Protein AF-A0A382RBC9-F1 (afdb_monomer_lite)

Secondary structure (DSSP, 8-state):
------------------------------------------GGGG----S-GGGGSGGGTT--HHHHH-HHHHHHT---SHHHHHHHHGGGS-HHHHHHHHHHHHT-TT--

pLDDT: mean 72.06, std 23.51, range [28.88, 94.75]

Structure (mmCIF, N/CA/C/O backbone):
data_AF-A0A382RBC9-F1
#
_entry.id   AF-A0A382RBC9-F1
#
loop_
_atom_site.group_PDB
_atom_site.id
_atom_site.type_symbol
_atom_site.label_atom_id
_atom_site.label_alt_id
_atom_site.label_comp_id
_atom_site.label_asym_id
_atom_site.label_entity_id
_atom_site.label_seq_id
_atom_site.pdbx_PDB_ins_code
_atom_site.Cartn_x
_atom_site.Cartn_y
_atom_site.Cartn_z
_atom_site.occupancy
_atom_site.B_iso_or_equiv
_atom_site.auth_seq_id
_atom_site.auth_comp_id
_atom_site.auth_asym_id
_atom_site.auth_atom_id
_atom_site.pdbx_PDB_model_num
ATOM 1 N N . MET A 1 1 ? 5.109 38.313 -28.015 1.00 35.28 1 MET A N 1
ATOM 2 C CA . MET A 1 1 ? 5.944 37.501 -27.105 1.00 35.28 1 MET A CA 1
ATOM 3 C C . MET A 1 1 ? 5.099 36.292 -26.733 1.00 35.28 1 MET A C 1
ATOM 5 O O . MET A 1 1 ? 4.238 36.438 -25.887 1.00 35.28 1 MET A O 1
ATOM 9 N N . ALA A 1 2 ? 5.071 35.175 -27.465 1.00 44.47 2 ALA A N 1
ATOM 10 C CA . ALA A 1 2 ? 6.136 34.434 -28.150 1.00 44.47 2 ALA A CA 1
ATOM 11 C C . ALA A 1 2 ? 7.276 34.066 -27.197 1.00 44.47 2 ALA A C 1
ATOM 13 O O . ALA A 1 2 ? 8.082 34.943 -26.907 1.00 44.47 2 ALA A O 1
ATOM 14 N N . ILE A 1 3 ? 7.263 32.812 -26.732 1.00 36.03 3 ILE A N 1
ATOM 15 C CA . ILE A 1 3 ? 8.397 31.9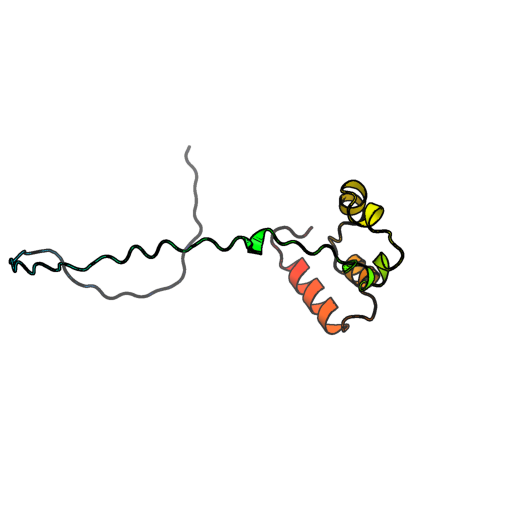32 -26.394 1.00 36.03 3 ILE A CA 1
ATOM 16 C C . ILE A 1 3 ? 7.819 30.497 -26.338 1.00 36.03 3 ILE A C 1
ATOM 18 O O . ILE A 1 3 ? 6.774 30.297 -25.726 1.00 36.03 3 ILE A O 1
ATOM 22 N N . ASP A 1 4 ? 8.221 29.590 -27.234 1.00 29.48 4 ASP A N 1
ATOM 23 C CA . ASP A 1 4 ? 9.374 28.668 -27.105 1.00 29.48 4 ASP A CA 1
ATOM 24 C C . ASP A 1 4 ? 9.170 27.660 -25.960 1.00 29.48 4 ASP A C 1
ATOM 26 O O . ASP A 1 4 ? 8.822 28.048 -24.855 1.00 29.48 4 ASP A O 1
ATOM 30 N N . GLY A 1 5 ? 9.347 26.350 -26.095 1.00 32.59 5 GLY A N 1
ATOM 31 C CA . GLY A 1 5 ? 9.932 25.509 -27.132 1.00 32.59 5 GLY A CA 1
ATOM 32 C C . GLY A 1 5 ? 9.603 24.047 -26.770 1.00 32.59 5 GLY A C 1
ATOM 33 O O . GLY A 1 5 ? 9.136 23.749 -25.675 1.00 32.59 5 GLY A O 1
ATOM 34 N N . SER A 1 6 ? 9.659 23.131 -27.731 1.00 40.97 6 SER A N 1
ATOM 35 C CA . SER A 1 6 ? 10.827 22.260 -27.916 1.00 40.97 6 SER A CA 1
ATOM 36 C C . SER A 1 6 ? 10.950 21.164 -26.855 1.00 40.97 6 SER A C 1
ATOM 38 O O . SER A 1 6 ? 11.314 21.438 -25.721 1.00 40.97 6 SER A O 1
ATOM 40 N N . THR A 1 7 ? 10.707 19.911 -27.251 1.00 40.50 7 THR A N 1
ATOM 41 C CA . THR A 1 7 ? 11.587 18.754 -26.969 1.00 40.50 7 THR A CA 1
ATOM 42 C C . THR A 1 7 ? 11.159 17.637 -27.935 1.00 40.50 7 THR A C 1
ATOM 44 O O . THR A 1 7 ? 10.087 17.064 -27.804 1.00 40.50 7 THR A O 1
ATOM 47 N N . SER A 1 8 ? 11.760 17.566 -29.119 1.00 38.38 8 SER A N 1
ATOM 48 C CA . SER A 1 8 ? 12.977 16.812 -29.458 1.00 38.38 8 SER A CA 1
ATOM 49 C C . SER A 1 8 ? 12.743 15.302 -29.622 1.00 38.38 8 SER A C 1
ATOM 51 O O . SER A 1 8 ? 12.553 14.558 -28.664 1.00 38.38 8 SER A O 1
ATOM 53 N N . ARG A 1 9 ? 12.765 14.898 -30.899 1.00 38.34 9 ARG A N 1
ATOM 54 C CA . ARG A 1 9 ? 12.869 13.537 -31.445 1.00 38.34 9 ARG A CA 1
ATOM 55 C C . ARG A 1 9 ? 14.282 12.978 -31.251 1.00 38.34 9 ARG A C 1
ATOM 57 O O . ARG A 1 9 ? 15.231 13.724 -31.443 1.00 38.34 9 ARG A O 1
ATOM 64 N N . CYS A 1 10 ? 14.380 11.655 -31.124 1.00 30.33 10 CYS A N 1
ATOM 65 C CA . CYS A 1 10 ? 15.422 10.780 -31.695 1.00 30.33 10 CYS A CA 1
ATOM 66 C C . CYS A 1 10 ? 14.714 9.429 -31.985 1.00 30.33 10 CYS A C 1
ATOM 68 O O . CYS A 1 10 ? 13.923 9.007 -31.153 1.00 30.33 10 CYS A O 1
ATOM 70 N N . ALA A 1 11 ? 14.851 8.708 -33.102 1.00 34.84 11 ALA A N 1
ATOM 71 C CA . ALA A 1 11 ? 15.955 8.605 -34.044 1.00 34.84 11 ALA A CA 1
ATOM 72 C C . ALA A 1 11 ? 15.506 8.178 -35.467 1.00 34.84 11 ALA A C 1
ATOM 74 O O . ALA A 1 11 ? 14.516 7.475 -35.643 1.00 34.84 11 ALA A O 1
ATOM 75 N N . ALA A 1 12 ? 16.297 8.661 -36.431 1.00 32.78 12 ALA A N 1
ATOM 76 C CA . ALA A 1 12 ? 16.680 8.165 -37.759 1.00 32.78 12 ALA A CA 1
ATOM 77 C C . ALA A 1 12 ? 15.897 7.034 -38.462 1.00 32.78 12 ALA A C 1
ATOM 79 O O . ALA A 1 12 ? 15.871 5.901 -37.993 1.00 32.78 12 ALA A O 1
ATOM 80 N N . ALA A 1 13 ? 15.488 7.310 -39.706 1.00 36.00 13 ALA A N 1
ATOM 81 C CA . ALA A 1 13 ? 15.984 6.597 -40.892 1.00 36.00 13 ALA A CA 1
ATOM 82 C C . ALA A 1 13 ? 15.612 7.382 -42.162 1.00 36.00 13 ALA A C 1
ATOM 84 O O . ALA A 1 13 ? 14.458 7.755 -42.364 1.00 36.00 13 ALA A O 1
ATOM 85 N N . GLU A 1 14 ? 16.608 7.647 -43.001 1.00 36.00 14 GLU A N 1
ATOM 86 C CA . GLU A 1 14 ? 16.483 8.341 -44.281 1.00 36.00 14 GLU A CA 1
ATOM 87 C C . GLU A 1 14 ? 16.497 7.307 -45.408 1.00 36.00 14 GLU A C 1
ATOM 89 O O . GLU A 1 14 ? 17.322 6.399 -45.376 1.00 36.00 14 GLU A O 1
ATOM 94 N N . ALA A 1 15 ? 15.626 7.457 -46.403 1.00 33.44 15 ALA A N 1
ATOM 95 C CA . ALA A 1 15 ? 15.916 7.200 -47.817 1.00 33.44 15 ALA A CA 1
ATOM 96 C C . ALA A 1 15 ? 14.663 7.536 -48.630 1.00 33.44 15 ALA A C 1
ATOM 98 O O . ALA A 1 15 ? 13.560 7.094 -48.317 1.00 33.44 15 ALA A O 1
ATOM 99 N N . GLY A 1 16 ? 14.838 8.389 -49.636 1.00 39.47 16 GLY A N 1
ATOM 100 C CA . GLY A 1 16 ? 13.750 8.997 -50.384 1.00 39.47 16 GLY A CA 1
ATOM 101 C C . GLY A 1 16 ? 13.072 8.073 -51.388 1.00 39.47 16 GLY A C 1
ATOM 102 O O . GLY A 1 16 ? 13.643 7.094 -51.858 1.00 39.47 16 GLY A O 1
ATOM 103 N N . ALA A 1 17 ? 11.865 8.472 -51.777 1.00 35.44 17 ALA A N 1
ATOM 104 C CA . ALA A 1 17 ? 11.246 8.048 -53.020 1.00 35.44 17 ALA A CA 1
ATOM 105 C C . ALA A 1 17 ? 10.254 9.121 -53.499 1.00 35.44 17 ALA A C 1
ATOM 107 O O . ALA A 1 17 ? 9.246 9.409 -52.862 1.00 35.44 17 ALA A O 1
ATOM 108 N N . SER A 1 18 ? 10.655 9.749 -54.602 1.00 34.50 18 SER A N 1
ATOM 109 C CA . SER A 1 18 ? 9.885 10.368 -55.684 1.00 34.50 18 SER A CA 1
ATOM 110 C C . SER A 1 18 ? 8.348 10.394 -55.593 1.00 34.50 18 SER A C 1
ATOM 112 O O . SER A 1 18 ? 7.682 9.369 -55.667 1.00 34.50 18 SER A O 1
ATOM 114 N N . MET A 1 19 ? 7.820 11.619 -55.542 1.00 32.88 19 MET A N 1
ATOM 115 C CA . MET A 1 19 ? 6.957 12.255 -56.554 1.00 32.88 19 MET A CA 1
ATOM 116 C C . MET A 1 19 ? 5.925 11.409 -57.336 1.00 32.88 19 MET A C 1
ATOM 118 O O . MET A 1 19 ? 6.287 10.575 -58.157 1.00 32.88 19 MET A O 1
ATOM 122 N N . GLN A 1 20 ? 4.662 11.813 -57.132 1.00 36.75 20 GLN A N 1
ATOM 123 C CA . GLN A 1 20 ? 3.517 11.904 -58.054 1.00 36.75 20 GLN A CA 1
ATOM 124 C C . GLN A 1 20 ? 3.104 10.691 -58.917 1.00 36.75 20 GLN A C 1
ATOM 126 O O . GLN A 1 20 ? 3.750 10.338 -59.894 1.00 36.75 20 GLN A O 1
ATOM 131 N N . ASN A 1 21 ? 1.908 10.193 -58.580 1.00 41.78 21 ASN A N 1
ATOM 132 C CA . ASN A 1 21 ? 0.695 10.117 -59.409 1.00 41.78 21 ASN A CA 1
ATOM 133 C C . ASN A 1 21 ? 0.873 9.884 -60.918 1.00 41.78 21 ASN A C 1
ATOM 135 O O . ASN A 1 21 ? 1.320 10.789 -61.613 1.00 41.78 21 ASN A O 1
ATOM 139 N N . ASP A 1 22 ? 0.301 8.796 -61.435 1.00 34.19 22 ASP A N 1
ATOM 140 C CA . ASP A 1 22 ? -0.639 8.914 -62.553 1.00 34.19 22 ASP A CA 1
ATOM 141 C C . ASP A 1 22 ? -1.562 7.692 -62.610 1.00 34.19 22 ASP A C 1
ATOM 143 O O . ASP A 1 22 ? -1.166 6.563 -62.318 1.00 34.19 22 ASP A O 1
ATOM 147 N N . ALA A 1 23 ? -2.827 7.963 -62.903 1.00 41.84 23 ALA A N 1
ATOM 148 C CA . ALA A 1 23 ? -3.907 7.000 -62.969 1.00 41.84 23 ALA A CA 1
ATOM 149 C C . ALA A 1 23 ? -3.775 6.104 -64.204 1.00 41.84 23 ALA A C 1
ATOM 151 O O . ALA A 1 23 ? -3.453 6.598 -65.275 1.00 41.84 23 ALA A O 1
ATOM 152 N N . CYS A 1 24 ? -4.154 4.831 -64.087 1.00 28.88 24 CYS A N 1
ATOM 153 C CA . CYS A 1 24 ? -4.745 4.075 -65.190 1.00 28.88 24 CYS A CA 1
ATOM 154 C C . CYS A 1 24 ? -5.656 2.981 -64.620 1.00 28.88 24 CYS A C 1
ATOM 156 O O . CYS A 1 24 ? -5.215 2.035 -63.978 1.00 28.88 24 CYS A O 1
ATOM 158 N N . THR A 1 25 ? -6.943 3.226 -64.834 1.00 41.66 25 THR A N 1
ATOM 159 C CA . THR A 1 25 ? -8.134 2.378 -64.792 1.00 41.66 25 THR A CA 1
ATOM 160 C C . THR A 1 25 ? -7.900 0.875 -64.883 1.00 41.66 25 THR A C 1
ATOM 162 O O . THR A 1 25 ? -7.434 0.433 -65.923 1.00 41.66 25 THR A O 1
ATOM 165 N N . GLU A 1 26 ? -8.404 0.115 -63.904 1.00 42.66 26 GLU A N 1
ATOM 166 C CA . GLU A 1 26 ? -9.052 -1.184 -64.138 1.00 42.66 26 GLU A CA 1
ATOM 167 C C . GLU A 1 26 ? -10.200 -1.351 -63.129 1.00 42.66 26 GLU A C 1
ATOM 169 O O . GLU A 1 26 ? -10.005 -1.383 -61.914 1.00 42.66 26 GLU A O 1
ATOM 174 N N . GLU A 1 27 ? -11.418 -1.391 -63.666 1.00 50.97 27 GLU A N 1
ATOM 175 C CA . GLU A 1 27 ? -12.659 -1.726 -62.975 1.00 50.97 27 GLU A CA 1
ATOM 176 C C . GLU A 1 27 ? -12.564 -3.180 -62.490 1.00 50.97 27 GLU A C 1
ATOM 178 O O . GLU A 1 27 ? -12.877 -4.122 -63.218 1.00 50.97 27 GLU A O 1
ATOM 183 N N . ALA A 1 28 ? -12.100 -3.376 -61.260 1.00 43.47 28 ALA A N 1
ATOM 184 C CA . ALA A 1 28 ? -12.341 -4.605 -60.528 1.00 43.47 28 ALA A CA 1
ATOM 185 C C . ALA A 1 28 ? -13.513 -4.339 -59.591 1.00 43.47 28 ALA A C 1
ATOM 187 O O . ALA A 1 28 ? -13.377 -3.704 -58.544 1.00 43.47 28 ALA A O 1
ATOM 188 N N . GLU A 1 29 ? -14.678 -4.820 -60.008 1.00 48.94 29 GLU A N 1
ATOM 189 C CA . GLU A 1 29 ? -15.844 -5.010 -59.164 1.00 48.94 29 GLU A CA 1
ATOM 190 C C . GLU A 1 29 ? -15.464 -5.968 -58.025 1.00 48.94 29 GLU A C 1
ATOM 192 O O . GLU A 1 29 ? -15.681 -7.176 -58.071 1.00 48.94 29 GLU A O 1
ATOM 197 N N . CYS A 1 30 ? -14.833 -5.429 -56.988 1.00 31.80 30 CYS A N 1
ATOM 198 C CA . CYS A 1 30 ? -14.645 -6.118 -55.732 1.00 31.80 30 CYS A CA 1
ATOM 199 C C . CYS A 1 30 ? -15.952 -5.960 -54.962 1.00 31.80 30 CYS A C 1
ATOM 201 O O . CYS A 1 30 ? -16.081 -5.096 -54.095 1.00 31.80 30 CYS A O 1
ATOM 203 N N . THR A 1 31 ? -16.924 -6.826 -55.254 1.00 48.69 31 THR A N 1
ATOM 204 C CA . THR A 1 31 ? -17.971 -7.202 -54.295 1.00 48.69 31 THR A CA 1
ATOM 205 C C . THR A 1 31 ? -17.319 -7.965 -53.139 1.00 48.69 31 THR A C 1
ATOM 207 O O . THR A 1 31 ? -17.568 -9.138 -52.880 1.00 48.69 31 THR A O 1
ATOM 210 N N . GLY A 1 32 ? -16.423 -7.278 -52.432 1.00 51.84 32 GLY A N 1
ATOM 211 C CA . GLY A 1 32 ? -16.005 -7.666 -51.108 1.00 51.84 32 GLY A CA 1
ATOM 212 C C . GLY A 1 32 ? -17.204 -7.415 -50.222 1.00 51.84 32 GLY A C 1
ATOM 213 O O . GLY A 1 32 ? -17.528 -6.266 -49.923 1.00 51.84 32 GLY A O 1
ATOM 214 N N . VAL A 1 33 ? -17.884 -8.489 -49.835 1.00 51.34 33 VAL A N 1
ATOM 215 C CA . VAL A 1 33 ? -18.693 -8.477 -48.624 1.00 51.34 33 VAL A CA 1
ATOM 216 C C . VAL A 1 33 ? -17.743 -7.999 -47.531 1.00 51.34 33 VAL A C 1
ATOM 218 O O . VAL A 1 33 ? -16.888 -8.748 -47.066 1.00 51.34 33 VAL A O 1
ATOM 221 N N . VAL A 1 34 ? -17.814 -6.711 -47.198 1.00 54.31 34 VAL A N 1
ATOM 222 C CA . VAL A 1 34 ? -17.253 -6.196 -45.960 1.00 54.31 34 VAL A CA 1
ATOM 223 C C . VAL A 1 34 ? -18.088 -6.860 -44.881 1.00 54.31 34 VAL A C 1
ATOM 225 O O . VAL A 1 34 ? -19.181 -6.401 -44.558 1.00 54.31 34 VAL A O 1
ATOM 228 N N . GLU A 1 35 ? -17.628 -8.022 -44.411 1.00 58.81 35 GLU A N 1
ATOM 229 C CA . GLU A 1 35 ? -18.089 -8.553 -43.140 1.00 58.81 35 GLU A CA 1
ATOM 230 C C . GLU A 1 35 ? -17.798 -7.459 -42.126 1.00 58.81 35 GLU A C 1
ATOM 232 O O . GLU A 1 35 ? -16.651 -7.192 -41.762 1.00 58.81 35 GLU A O 1
ATOM 237 N N . GLU A 1 36 ? -18.861 -6.760 -41.744 1.00 55.50 36 GLU A N 1
ATOM 238 C CA . GLU A 1 36 ? -18.858 -5.843 -40.631 1.00 55.50 36 GLU A CA 1
ATOM 239 C C . GLU A 1 36 ? -18.529 -6.676 -39.396 1.00 55.50 36 GLU A C 1
ATOM 241 O O . GLU A 1 36 ? -19.404 -7.235 -38.736 1.00 55.50 36 GLU A O 1
ATOM 246 N N . GLN A 1 37 ? -17.234 -6.791 -39.100 1.00 58.09 37 GLN A N 1
ATOM 247 C CA . GLN A 1 37 ? -16.748 -7.261 -37.817 1.00 58.09 37 GLN A CA 1
ATOM 248 C C . GLN A 1 37 ? -17.104 -6.192 -36.786 1.00 58.09 37 GLN A C 1
ATOM 250 O O . GLN A 1 37 ? -16.264 -5.439 -36.296 1.00 58.09 37 GLN A O 1
ATOM 255 N N . ARG A 1 38 ? -18.393 -6.118 -36.454 1.00 61.56 38 ARG A N 1
ATOM 256 C CA . ARG A 1 38 ? -18.865 -5.497 -35.233 1.00 61.56 38 ARG A CA 1
ATOM 257 C C . ARG A 1 38 ? -18.309 -6.359 -34.118 1.00 61.56 38 ARG A C 1
ATOM 259 O O . ARG A 1 38 ? -18.840 -7.429 -33.830 1.00 61.56 38 ARG A O 1
ATOM 266 N N . THR A 1 39 ? -17.203 -5.920 -33.532 1.00 65.00 39 THR A N 1
ATOM 267 C CA . THR A 1 39 ? -16.714 -6.503 -32.292 1.00 65.00 39 THR A CA 1
ATOM 268 C C . THR A 1 39 ? -17.866 -6.414 -31.300 1.00 65.00 39 THR A C 1
ATOM 270 O O . THR A 1 39 ? -18.311 -5.332 -30.913 1.00 65.00 39 THR A O 1
ATOM 273 N N . VAL A 1 40 ? -18.451 -7.566 -30.976 1.00 69.88 40 VAL A N 1
ATOM 274 C CA . VAL A 1 40 ? -19.397 -7.662 -29.873 1.00 69.88 40 VAL A CA 1
ATOM 275 C C . VAL A 1 40 ? -18.569 -7.293 -28.652 1.00 69.88 40 VAL A C 1
ATOM 277 O O . VAL A 1 40 ? -17.659 -8.030 -28.282 1.00 69.88 40 VAL A O 1
ATOM 280 N N . LEU A 1 41 ? -18.780 -6.085 -28.129 1.00 73.81 41 LEU A N 1
ATOM 281 C CA . LEU A 1 41 ? -18.088 -5.629 -26.934 1.00 73.81 41 LEU A CA 1
ATOM 282 C C . LEU A 1 41 ? -18.518 -6.559 -25.805 1.00 73.81 41 LEU A C 1
ATOM 284 O O . LEU A 1 41 ? -19.686 -6.583 -25.424 1.00 73.81 41 LEU A O 1
ATOM 288 N N . ASP A 1 42 ? -17.572 -7.368 -25.353 1.00 80.50 42 ASP A N 1
ATOM 289 C CA . ASP A 1 42 ? -17.763 -8.305 -24.266 1.00 80.50 42 ASP A CA 1
ATOM 290 C C . ASP A 1 42 ? -17.977 -7.528 -22.957 1.00 80.50 42 ASP A C 1
ATOM 292 O O . ASP A 1 42 ? -17.197 -6.642 -22.584 1.00 80.50 42 ASP A O 1
ATOM 296 N N . ASP A 1 43 ? -19.089 -7.813 -22.281 1.00 85.06 43 ASP A N 1
ATOM 297 C CA . ASP A 1 43 ? -19.515 -7.084 -21.081 1.00 85.06 43 ASP A CA 1
ATOM 298 C C . ASP A 1 43 ? -18.740 -7.536 -19.828 1.00 85.06 43 ASP A C 1
ATOM 300 O O . ASP A 1 43 ? -18.888 -6.942 -18.762 1.00 85.06 43 ASP A O 1
ATOM 304 N N . SER A 1 44 ? -17.843 -8.528 -19.945 1.00 85.31 44 SER A N 1
ATOM 305 C CA . SER A 1 44 ? -17.034 -9.038 -18.827 1.00 85.31 44 SER A CA 1
ATOM 306 C C . SER A 1 44 ? -16.137 -7.987 -18.174 1.00 85.31 44 SER A C 1
ATOM 308 O O . SER A 1 44 ? -15.730 -8.166 -17.034 1.00 85.31 44 SER A O 1
ATOM 310 N N . HIS A 1 45 ? -15.873 -6.849 -18.824 1.00 82.94 45 HIS A N 1
ATOM 311 C CA . HIS A 1 45 ? -15.190 -5.715 -18.188 1.00 82.94 45 HIS A CA 1
ATOM 312 C C . HIS A 1 45 ? -15.974 -5.101 -17.006 1.00 82.94 45 HIS A C 1
ATOM 314 O O . HIS A 1 45 ? -15.408 -4.316 -16.244 1.00 82.94 45 HIS A O 1
ATOM 320 N N . ARG A 1 46 ? -17.267 -5.425 -16.864 1.00 86.00 46 ARG A N 1
ATOM 321 C CA . ARG A 1 46 ? -18.143 -4.981 -15.766 1.00 86.00 46 ARG A CA 1
ATOM 322 C C . ARG A 1 46 ? -18.289 -6.016 -14.656 1.00 86.00 46 ARG A C 1
ATOM 324 O O . ARG A 1 46 ? -18.838 -5.678 -13.610 1.00 86.00 46 ARG A O 1
ATOM 331 N N . ASP A 1 47 ? -17.822 -7.241 -14.881 1.00 87.56 47 ASP A N 1
ATOM 332 C CA . ASP A 1 47 ? -17.821 -8.303 -13.880 1.00 87.56 47 ASP A CA 1
ATOM 333 C C . ASP A 1 47 ? -16.649 -8.074 -12.918 1.00 87.56 47 ASP A C 1
ATOM 335 O O . ASP A 1 47 ? -15.493 -8.409 -13.196 1.00 87.56 47 ASP A O 1
ATOM 339 N N . LEU A 1 48 ? -16.935 -7.373 -11.820 1.00 85.25 48 LEU A N 1
AT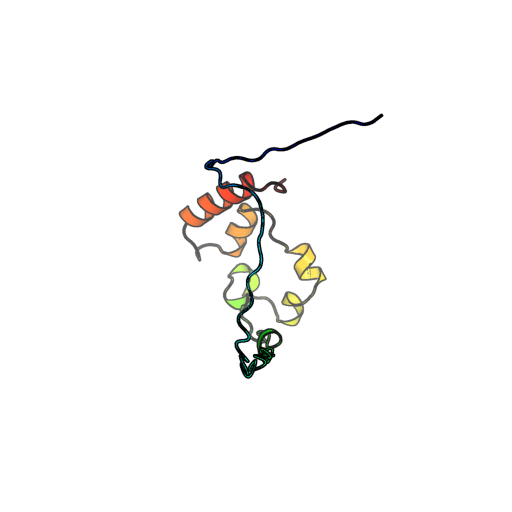OM 340 C CA . LEU A 1 48 ? -15.951 -7.044 -10.797 1.00 85.25 48 LEU A CA 1
ATOM 341 C C . LEU A 1 48 ? -15.911 -8.133 -9.728 1.00 85.25 48 LEU A C 1
ATOM 343 O O . LEU A 1 48 ? -16.888 -8.811 -9.433 1.00 85.25 48 LEU A O 1
ATOM 347 N N . ARG A 1 49 ? -14.741 -8.275 -9.114 1.00 85.75 49 ARG A N 1
ATOM 348 C CA . ARG A 1 49 ? -14.519 -9.221 -8.025 1.00 85.75 49 ARG A CA 1
ATOM 349 C C . ARG A 1 49 ? -15.271 -8.802 -6.760 1.00 85.75 49 ARG A C 1
ATOM 351 O O . ARG A 1 49 ? -14.938 -7.770 -6.181 1.00 85.75 49 ARG A O 1
ATOM 358 N N . ASP A 1 50 ? -16.182 -9.660 -6.304 1.00 84.00 50 ASP A N 1
ATOM 359 C CA . ASP A 1 50 ? -16.933 -9.514 -5.044 1.00 84.00 50 ASP A CA 1
ATOM 360 C C . ASP A 1 50 ? -16.340 -10.334 -3.876 1.00 84.00 50 ASP A C 1
ATOM 362 O O . ASP A 1 50 ? -16.941 -10.455 -2.807 1.00 84.00 50 ASP A O 1
ATOM 366 N N . ASP A 1 51 ? -15.167 -10.947 -4.062 1.00 90.38 51 ASP A N 1
ATOM 367 C CA . ASP A 1 51 ? -14.518 -11.761 -3.035 1.00 90.38 51 ASP A CA 1
ATOM 368 C C . ASP A 1 51 ? -13.695 -10.931 -2.034 1.00 90.38 51 ASP A C 1
ATOM 370 O O . ASP A 1 51 ? -13.217 -9.840 -2.338 1.00 90.38 51 ASP A O 1
ATOM 374 N N . GLU A 1 52 ? -13.446 -11.486 -0.839 1.00 92.44 52 GLU A N 1
ATOM 375 C CA . GLU A 1 52 ? -12.621 -10.859 0.210 1.00 92.44 52 GLU A CA 1
ATOM 376 C C . GLU A 1 52 ? -11.110 -10.932 -0.092 1.00 92.44 52 GLU A C 1
ATOM 378 O O . GLU A 1 52 ? -10.283 -11.317 0.743 1.00 92.44 52 GLU A O 1
ATOM 383 N N . PHE A 1 53 ? -10.712 -10.577 -1.312 1.00 91.56 53 PHE A N 1
ATOM 384 C CA . PHE A 1 53 ? -9.346 -10.740 -1.802 1.00 91.56 53 PHE A CA 1
ATOM 385 C C . PHE A 1 53 ? -8.315 -9.989 -0.957 1.00 91.56 53 PHE A C 1
ATOM 387 O O . PHE A 1 53 ? -7.185 -10.460 -0.804 1.00 91.56 53 PHE A O 1
ATOM 394 N N . TRP A 1 54 ? -8.699 -8.854 -0.367 1.00 91.06 54 TRP A N 1
ATOM 395 C CA . TRP A 1 54 ? -7.829 -8.033 0.474 1.00 91.06 54 TRP A CA 1
ATOM 396 C C . TRP A 1 54 ? -7.344 -8.774 1.717 1.00 91.06 54 TRP A C 1
ATOM 398 O O . TRP A 1 54 ? -6.274 -8.447 2.230 1.00 91.06 54 TRP A O 1
ATOM 408 N N . ARG A 1 55 ? -8.049 -9.822 2.168 1.00 92.25 55 ARG A N 1
ATOM 409 C CA . ARG A 1 55 ? -7.623 -10.616 3.328 1.00 92.25 55 ARG A CA 1
ATOM 410 C C . ARG A 1 55 ? -6.324 -11.377 3.115 1.00 92.25 55 ARG A C 1
ATOM 412 O O . ARG A 1 55 ? -5.655 -11.750 4.077 1.00 92.25 55 ARG A O 1
ATOM 419 N N . HIS A 1 56 ? -5.921 -11.560 1.862 1.00 91.19 56 HIS A N 1
ATOM 420 C CA . HIS A 1 56 ? -4.621 -12.129 1.542 1.00 91.19 56 HIS A CA 1
ATOM 421 C C . HIS A 1 56 ? -3.473 -11.175 1.880 1.00 91.19 56 HIS A C 1
ATOM 423 O O . HIS A 1 56 ? -2.343 -11.643 1.985 1.00 91.19 56 HIS A O 1
ATOM 429 N N . ILE A 1 57 ? -3.721 -9.877 2.058 1.00 91.75 57 ILE A N 1
ATOM 430 C CA . ILE A 1 57 ? -2.704 -8.887 2.412 1.00 91.75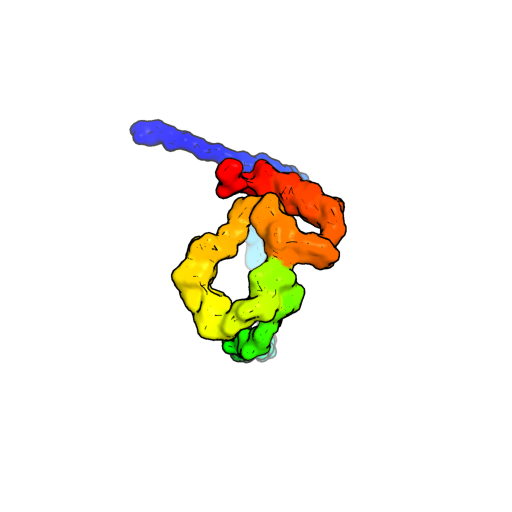 57 ILE A CA 1
ATOM 431 C C . ILE A 1 57 ? -2.598 -8.823 3.944 1.00 91.75 57 ILE A C 1
ATOM 433 O O . ILE A 1 57 ? -3.598 -8.517 4.595 1.00 91.75 57 ILE A O 1
ATOM 437 N N . PRO A 1 58 ? -1.415 -9.072 4.545 1.00 91.81 58 PRO A N 1
ATOM 438 C CA . PRO A 1 58 ? -1.267 -9.160 6.001 1.00 91.81 58 PRO A CA 1
ATOM 439 C C . PRO A 1 58 ? -1.841 -7.967 6.776 1.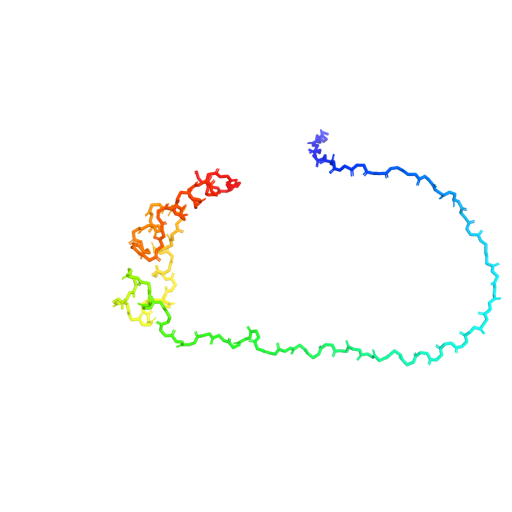00 91.81 58 PRO A C 1
ATOM 441 O O . PRO A 1 58 ? -2.531 -8.169 7.771 1.00 91.81 58 PRO A O 1
ATOM 444 N N . ALA A 1 59 ? -1.626 -6.736 6.303 1.00 91.31 59 ALA A N 1
ATOM 445 C CA . ALA A 1 59 ? -2.137 -5.544 6.982 1.00 91.31 59 ALA A CA 1
ATOM 446 C C . ALA A 1 59 ? -3.661 -5.346 6.887 1.00 91.31 59 ALA A C 1
ATOM 448 O O . ALA A 1 59 ? -4.224 -4.615 7.697 1.00 91.31 59 ALA A O 1
ATOM 449 N N . TYR A 1 60 ? -4.336 -5.991 5.931 1.00 92.50 60 TYR A N 1
ATOM 450 C CA . TYR A 1 60 ? -5.782 -5.853 5.709 1.00 92.50 60 TYR A CA 1
ATOM 451 C C . TYR A 1 60 ? -6.573 -7.114 6.078 1.00 92.50 60 TYR A C 1
ATOM 453 O O . TYR A 1 60 ? -7.798 -7.115 5.993 1.00 92.50 60 TYR A O 1
ATOM 461 N N . ALA A 1 61 ? -5.898 -8.171 6.540 1.00 91.75 61 ALA A N 1
ATOM 462 C CA . ALA A 1 61 ? -6.512 -9.448 6.905 1.00 91.75 61 ALA A CA 1
ATOM 463 C C . ALA A 1 61 ? -7.648 -9.318 7.936 1.00 91.75 61 ALA A C 1
ATOM 465 O O . ALA A 1 61 ? -8.632 -10.053 7.865 1.00 91.75 61 ALA A O 1
ATOM 466 N N . GLY A 1 62 ? -7.526 -8.370 8.871 1.00 91.69 62 GLY A N 1
ATOM 467 C CA . GLY A 1 62 ? -8.512 -8.133 9.928 1.00 91.69 62 GLY A CA 1
ATOM 468 C C . GLY A 1 62 ? -9.669 -7.203 9.556 1.00 91.69 62 GLY A C 1
ATOM 469 O O . GLY A 1 62 ? -10.566 -7.032 10.374 1.00 91.69 62 GLY A O 1
ATOM 470 N N . LEU A 1 63 ? -9.659 -6.596 8.367 1.00 93.00 63 LEU A N 1
ATOM 471 C CA . LEU A 1 63 ? -10.698 -5.649 7.966 1.00 93.00 63 LEU A CA 1
ATOM 472 C C . LEU A 1 63 ? -11.971 -6.368 7.523 1.00 93.00 63 LEU A C 1
ATOM 474 O O . LEU A 1 63 ? -11.935 -7.485 6.986 1.00 93.00 63 LEU A O 1
ATOM 478 N N . THR A 1 64 ? -13.100 -5.704 7.739 1.00 93.19 64 THR A N 1
ATOM 479 C CA . THR A 1 64 ? -14.386 -6.078 7.146 1.00 93.19 64 THR A CA 1
ATOM 480 C C . THR A 1 64 ? -14.502 -5.553 5.710 1.00 93.19 64 THR A C 1
ATOM 482 O O . THR A 1 64 ? -13.769 -4.646 5.309 1.00 93.19 64 THR A O 1
ATOM 485 N N . ALA A 1 65 ? -15.426 -6.118 4.926 1.00 91.06 65 ALA A N 1
ATOM 486 C CA . ALA A 1 65 ? -15.702 -5.648 3.566 1.00 91.06 65 ALA A CA 1
ATOM 487 C C . ALA A 1 65 ? -16.139 -4.176 3.549 1.00 91.06 65 ALA A C 1
ATOM 489 O O . ALA A 1 65 ? -15.594 -3.384 2.783 1.00 91.06 65 ALA A O 1
ATOM 490 N N . ASP A 1 66 ? -17.046 -3.794 4.451 1.00 92.88 66 ASP A N 1
ATOM 491 C CA . ASP A 1 66 ? -17.543 -2.419 4.552 1.00 92.88 66 ASP A CA 1
ATOM 492 C C . ASP A 1 66 ? -16.412 -1.421 4.839 1.00 92.88 66 ASP A C 1
ATOM 494 O O . ASP A 1 66 ? -16.358 -0.351 4.236 1.00 92.88 66 ASP A O 1
ATOM 498 N N . GLU A 1 67 ? -15.467 -1.778 5.715 1.00 93.31 67 GLU A N 1
ATOM 499 C CA . GLU A 1 67 ? -14.309 -0.930 6.017 1.00 93.31 67 GLU A CA 1
ATOM 500 C C . GLU A 1 67 ? -13.340 -0.818 4.838 1.00 93.31 67 GLU A C 1
ATOM 502 O O . GLU A 1 67 ? -12.832 0.269 4.563 1.00 93.31 67 GLU A O 1
ATOM 507 N N . PHE A 1 68 ? -13.066 -1.921 4.137 1.00 92.38 68 PHE A N 1
ATOM 508 C CA . PHE A 1 68 ? -12.126 -1.924 3.016 1.00 92.38 68 PHE A CA 1
ATOM 509 C C . PHE A 1 68 ? -12.679 -1.178 1.788 1.00 92.38 68 PHE A C 1
ATOM 511 O O . PHE A 1 68 ? -11.948 -0.454 1.102 1.00 92.38 68 PHE A O 1
ATOM 518 N N . HIS A 1 69 ? -13.981 -1.309 1.525 1.00 90.88 69 HIS A N 1
ATOM 519 C CA . HIS A 1 69 ? -14.660 -0.623 0.425 1.00 90.88 69 HIS A CA 1
ATOM 520 C C . HIS A 1 69 ? -15.008 0.844 0.734 1.00 90.88 69 HIS A C 1
ATOM 522 O O . HIS A 1 69 ? -15.408 1.580 -0.171 1.00 90.88 69 HIS A O 1
ATOM 528 N N . ASP A 1 70 ? -14.808 1.313 1.970 1.00 94.50 70 ASP A N 1
ATOM 529 C CA . ASP A 1 70 ? -15.037 2.709 2.335 1.00 94.50 70 ASP A CA 1
ATOM 530 C C . ASP A 1 70 ? -13.997 3.654 1.693 1.00 94.50 70 ASP A C 1
ATOM 532 O O . ASP A 1 70 ? -12.781 3.561 1.892 1.00 94.50 70 ASP A O 1
ATOM 536 N N . HIS A 1 71 ? -14.485 4.644 0.942 1.00 94.25 71 HIS A N 1
ATOM 537 C CA . HIS A 1 71 ? -13.649 5.627 0.244 1.00 94.25 71 HIS A CA 1
ATOM 538 C C . HIS A 1 71 ? -12.778 6.483 1.186 1.00 94.25 71 HIS A C 1
ATOM 540 O O . HIS A 1 71 ? -11.693 6.937 0.809 1.00 94.25 71 HIS A O 1
ATOM 546 N N . ARG A 1 72 ? -13.221 6.726 2.426 1.00 94.75 72 ARG A N 1
ATOM 547 C CA . ARG A 1 72 ? -12.474 7.497 3.432 1.00 94.75 72 ARG A CA 1
ATOM 548 C C . ARG A 1 72 ? -11.344 6.651 3.999 1.00 94.75 72 ARG A C 1
ATOM 550 O O . ARG A 1 72 ? -10.255 7.183 4.227 1.00 94.75 72 ARG A O 1
ATOM 557 N N . PHE A 1 73 ? -11.587 5.358 4.216 1.00 93.56 73 PHE A N 1
ATOM 558 C CA . PHE A 1 73 ? -10.545 4.404 4.582 1.00 93.56 73 PHE A CA 1
ATOM 559 C C . PHE A 1 73 ? -9.466 4.349 3.497 1.00 93.56 73 PHE A C 1
ATOM 561 O O . PHE A 1 73 ? -8.287 4.521 3.812 1.00 93.56 73 PHE A O 1
ATOM 568 N N . GLN A 1 74 ? -9.861 4.214 2.229 1.00 93.75 74 GLN A N 1
ATOM 569 C CA . GLN A 1 74 ? -8.939 4.166 1.088 1.00 93.75 74 GLN A CA 1
ATOM 570 C C . GLN A 1 74 ? -8.101 5.442 0.963 1.00 93.75 74 GLN A C 1
ATOM 572 O O . GLN A 1 74 ? -6.882 5.374 0.815 1.00 93.75 74 GLN A O 1
ATOM 577 N N . SER A 1 75 ? -8.723 6.617 1.105 1.00 93.19 75 SER A N 1
ATOM 578 C CA . SER A 1 75 ? -8.008 7.898 1.065 1.00 93.19 75 SER A CA 1
ATOM 579 C C . SER A 1 75 ? -6.944 8.010 2.167 1.00 93.19 75 SER A C 1
ATOM 581 O O . SER A 1 75 ? -5.834 8.477 1.914 1.00 93.19 75 SER A O 1
ATOM 583 N N . ARG A 1 76 ? -7.252 7.543 3.385 1.00 91.31 76 ARG A N 1
ATOM 584 C CA . ARG A 1 76 ? -6.339 7.605 4.540 1.00 91.31 76 ARG A CA 1
ATOM 585 C C . ARG A 1 76 ? -5.225 6.561 4.495 1.00 91.31 76 ARG A C 1
ATOM 587 O O . ARG A 1 76 ? -4.125 6.837 4.966 1.00 91.31 76 ARG A O 1
ATOM 594 N N . ASN A 1 77 ? -5.510 5.381 3.950 1.00 92.25 77 ASN A N 1
ATOM 595 C CA . ASN A 1 77 ? -4.590 4.241 3.914 1.00 92.25 77 ASN A CA 1
ATOM 596 C C . ASN A 1 77 ? -3.905 4.065 2.552 1.00 92.25 77 ASN A C 1
ATOM 598 O O . ASN A 1 77 ? -3.306 3.022 2.297 1.00 92.25 77 ASN A O 1
ATOM 602 N N . CYS A 1 78 ? -3.962 5.082 1.689 1.00 91.06 78 CYS A N 1
ATOM 603 C CA . CYS A 1 78 ? -3.258 5.077 0.416 1.00 91.06 78 CYS A CA 1
ATOM 604 C C . CYS A 1 78 ? -1.736 4.972 0.630 1.00 91.06 78 CYS A C 1
ATOM 606 O O . CYS A 1 78 ? -1.129 5.720 1.409 1.00 91.06 78 CYS A O 1
ATOM 608 N N . ILE A 1 79 ? -1.119 4.021 -0.070 1.00 90.31 79 ILE A N 1
ATOM 609 C CA . ILE A 1 79 ? 0.308 3.718 0.016 1.00 90.31 79 ILE A CA 1
ATOM 610 C C . ILE A 1 79 ? 1.023 4.473 -1.102 1.00 90.31 79 ILE A C 1
ATOM 612 O O . ILE A 1 79 ? 0.930 4.108 -2.268 1.00 90.31 79 ILE A O 1
ATOM 616 N N . THR A 1 80 ? 1.756 5.522 -0.737 1.00 87.12 80 THR A N 1
ATOM 617 C CA . THR A 1 80 ? 2.517 6.358 -1.684 1.00 87.12 80 THR A CA 1
ATOM 618 C C . THR A 1 80 ? 4.031 6.229 -1.528 1.00 87.12 80 THR A C 1
ATOM 620 O O . THR A 1 80 ? 4.778 6.870 -2.258 1.00 87.12 80 THR A O 1
ATOM 623 N N . SER A 1 81 ? 4.504 5.420 -0.577 1.00 87.38 81 SER A N 1
ATOM 624 C CA . SER A 1 81 ? 5.931 5.217 -0.323 1.00 87.38 81 SER A CA 1
ATOM 625 C C . SER A 1 81 ? 6.280 3.737 -0.203 1.00 87.38 81 SER A C 1
ATOM 627 O O . SER A 1 81 ? 5.492 2.936 0.307 1.00 87.38 81 SER A O 1
ATOM 629 N N . ALA A 1 82 ? 7.495 3.385 -0.630 1.00 88.06 82 ALA A N 1
ATOM 630 C CA . ALA A 1 82 ? 8.009 2.017 -0.560 1.00 88.06 82 ALA A CA 1
ATOM 631 C C . ALA A 1 82 ? 8.087 1.488 0.885 1.00 88.06 82 ALA A C 1
ATOM 633 O O . ALA A 1 82 ? 7.779 0.326 1.134 1.00 88.06 82 ALA A O 1
ATOM 634 N N . GLY A 1 83 ? 8.400 2.356 1.856 1.00 88.56 83 GLY A N 1
ATOM 635 C CA . GLY A 1 83 ? 8.401 1.989 3.276 1.00 88.56 83 GLY A CA 1
ATOM 636 C C . GLY A 1 83 ? 7.025 1.525 3.765 1.00 88.56 83 GLY A C 1
ATOM 637 O O . GLY A 1 83 ? 6.906 0.437 4.320 1.00 88.56 83 GLY A O 1
ATOM 638 N N . LYS A 1 84 ? 5.962 2.288 3.465 1.00 89.19 84 LYS A N 1
ATOM 639 C CA . LYS A 1 84 ? 4.588 1.883 3.809 1.00 89.19 84 LYS A CA 1
ATOM 640 C C . LYS A 1 84 ? 4.172 0.599 3.092 1.00 89.19 84 LYS A C 1
ATOM 642 O O . LYS A 1 84 ? 3.465 -0.219 3.670 1.00 89.19 84 LYS A O 1
ATOM 647 N N . LEU A 1 85 ? 4.612 0.408 1.846 1.00 91.19 85 LEU A N 1
ATOM 648 C CA . LEU A 1 85 ? 4.353 -0.827 1.106 1.00 91.19 85 LEU A CA 1
ATOM 649 C C . LEU A 1 85 ? 4.966 -2.041 1.817 1.00 91.19 85 LEU A C 1
ATOM 651 O O . LEU A 1 85 ? 4.308 -3.076 1.937 1.00 91.19 85 LEU A O 1
ATOM 655 N N . ARG A 1 86 ? 6.196 -1.899 2.328 1.00 91.44 86 ARG A N 1
ATOM 656 C CA . ARG A 1 86 ? 6.887 -2.940 3.097 1.00 91.44 86 ARG A CA 1
ATOM 657 C C . ARG A 1 86 ? 6.152 -3.299 4.382 1.00 91.44 86 ARG A C 1
ATOM 659 O O . ARG A 1 86 ? 6.021 -4.481 4.685 1.00 91.44 86 ARG A O 1
ATOM 666 N N . ASP A 1 87 ? 5.614 -2.314 5.090 1.00 91.00 87 ASP A N 1
ATOM 667 C CA . ASP A 1 87 ? 4.833 -2.558 6.308 1.00 91.00 87 ASP A CA 1
ATOM 668 C C . ASP A 1 87 ? 3.511 -3.294 6.020 1.00 91.00 87 ASP A C 1
ATOM 670 O O . ASP A 1 87 ? 3.049 -4.099 6.833 1.00 91.00 87 ASP A O 1
ATOM 674 N N . VAL A 1 88 ? 2.916 -3.049 4.847 1.00 92.75 88 VAL A N 1
ATOM 675 C CA . VAL A 1 88 ? 1.635 -3.640 4.428 1.00 92.75 88 VAL A CA 1
ATOM 676 C C . VAL A 1 88 ? 1.784 -5.077 3.932 1.00 92.75 88 VAL A C 1
ATOM 678 O O . VAL A 1 88 ? 1.011 -5.958 4.324 1.00 92.75 88 VAL A O 1
ATOM 681 N N . LEU A 1 89 ? 2.766 -5.320 3.061 1.00 91.25 89 LEU A N 1
ATOM 682 C CA . LEU A 1 89 ? 3.002 -6.628 2.445 1.00 91.25 89 LEU A CA 1
ATOM 683 C C . LEU A 1 89 ? 3.880 -7.540 3.310 1.00 91.25 89 LEU A C 1
ATOM 685 O O . LEU A 1 89 ? 3.773 -8.764 3.209 1.00 91.25 89 LEU A O 1
ATOM 689 N N . GLN A 1 90 ? 4.710 -6.966 4.185 1.00 85.88 90 GLN A N 1
ATOM 690 C CA . GLN A 1 90 ? 5.587 -7.682 5.112 1.00 85.88 90 GLN A CA 1
ATOM 691 C C . GLN A 1 90 ? 6.420 -8.754 4.382 1.00 85.88 90 GLN A C 1
ATOM 693 O O . GLN A 1 90 ? 7.012 -8.488 3.337 1.00 85.88 90 GLN A O 1
ATOM 698 N N . GLY A 1 91 ? 6.460 -9.981 4.906 1.00 85.44 91 GLY A N 1
ATOM 699 C CA . GLY A 1 91 ? 7.222 -11.099 4.342 1.00 85.44 91 GLY A CA 1
ATOM 700 C C . GLY A 1 91 ? 6.581 -11.792 3.135 1.00 85.44 91 GLY A C 1
ATOM 701 O O . GLY A 1 91 ? 6.932 -12.933 2.854 1.00 85.44 91 GLY A O 1
ATOM 702 N N . ARG A 1 92 ? 5.609 -11.175 2.446 1.00 88.75 92 ARG A N 1
ATOM 703 C CA . ARG A 1 92 ? 4.987 -11.780 1.250 1.00 88.75 92 ARG A CA 1
ATOM 704 C C . ARG A 1 92 ? 5.836 -11.671 -0.011 1.00 88.75 92 ARG A C 1
ATOM 706 O O . ARG A 1 92 ? 5.622 -12.447 -0.936 1.00 88.75 92 ARG A O 1
ATOM 713 N N . VAL A 1 93 ? 6.773 -10.730 -0.049 1.00 90.00 93 VAL A N 1
ATOM 714 C CA . VAL A 1 93 ? 7.670 -10.493 -1.187 1.00 90.00 93 VAL A CA 1
ATOM 715 C C . VAL A 1 93 ? 9.117 -10.432 -0.706 1.00 90.00 93 VAL A C 1
ATOM 717 O O . VAL A 1 93 ? 9.377 -10.205 0.476 1.00 90.00 93 VAL A O 1
ATOM 720 N N . SER A 1 94 ? 10.060 -10.684 -1.614 1.00 92.12 94 SER A N 1
ATOM 721 C CA . SER A 1 94 ? 11.490 -10.668 -1.307 1.00 92.12 94 SER A CA 1
ATOM 722 C C . SER A 1 94 ? 12.015 -9.249 -1.085 1.00 92.12 94 SER A C 1
ATOM 724 O O . SER A 1 94 ? 11.492 -8.281 -1.633 1.00 92.12 94 SER A O 1
ATOM 726 N N . ASP A 1 95 ? 13.125 -9.126 -0.354 1.00 89.94 95 ASP A N 1
ATOM 727 C CA . ASP A 1 95 ? 13.798 -7.834 -0.163 1.00 89.94 95 ASP A CA 1
ATOM 728 C C . ASP A 1 95 ? 14.272 -7.208 -1.485 1.00 89.94 95 ASP A C 1
ATOM 730 O O . ASP A 1 95 ? 14.273 -5.986 -1.627 1.00 89.94 95 ASP A O 1
ATOM 734 N N . SER A 1 96 ? 14.600 -8.034 -2.488 1.00 92.31 96 SER A N 1
ATOM 735 C CA . SER A 1 96 ? 14.944 -7.558 -3.834 1.00 92.31 96 SER A CA 1
ATOM 736 C C . SER A 1 96 ? 13.795 -6.790 -4.492 1.00 92.31 96 SER A C 1
ATOM 738 O O . SER A 1 96 ? 14.030 -5.762 -5.113 1.00 92.31 96 SER A O 1
ATOM 74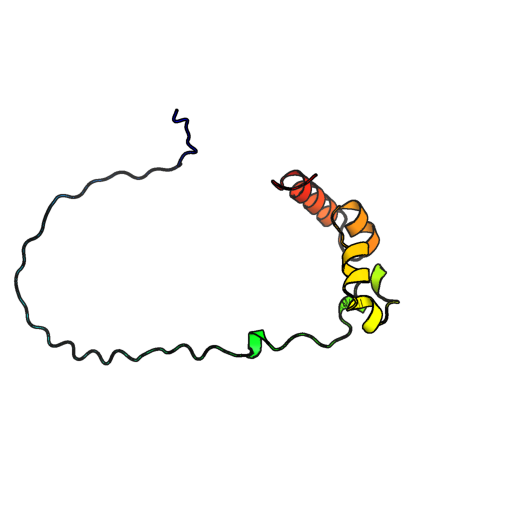0 N N . PHE A 1 97 ? 12.549 -7.238 -4.301 1.00 93.31 97 PHE A N 1
ATOM 741 C CA . PHE A 1 97 ? 11.374 -6.552 -4.836 1.00 93.31 97 PHE A CA 1
ATOM 742 C C . PHE A 1 97 ? 11.219 -5.156 -4.223 1.00 93.31 97 PHE A C 1
ATOM 744 O O . PHE A 1 97 ? 10.927 -4.195 -4.930 1.00 93.31 97 PHE A O 1
ATOM 751 N N . TYR A 1 98 ? 11.452 -5.017 -2.916 1.00 91.19 98 TYR A N 1
ATOM 752 C CA . TYR A 1 98 ? 11.391 -3.709 -2.261 1.00 91.19 98 TYR A CA 1
ATOM 753 C C . TYR A 1 98 ? 12.482 -2.756 -2.764 1.00 91.19 98 TYR A C 1
ATOM 755 O O . TYR A 1 98 ? 12.192 -1.582 -2.990 1.00 91.19 98 TYR A O 1
ATOM 763 N N . ALA A 1 99 ? 13.697 -3.256 -3.012 1.00 91.44 99 ALA A N 1
ATOM 764 C CA . ALA A 1 99 ? 14.770 -2.460 -3.608 1.00 91.44 99 ALA A CA 1
ATOM 765 C C . ALA A 1 99 ? 14.406 -1.959 -5.020 1.00 91.44 99 ALA A C 1
ATOM 767 O O . ALA A 1 99 ? 14.639 -0.790 -5.344 1.00 91.44 99 ALA A O 1
ATOM 768 N N . ASP A 1 100 ? 13.775 -2.811 -5.832 1.00 91.81 100 ASP A N 1
ATOM 769 C CA . ASP A 1 100 ? 13.308 -2.448 -7.174 1.00 91.81 100 ASP A CA 1
ATOM 770 C C . ASP A 1 100 ? 12.197 -1.389 -7.122 1.00 91.81 100 ASP A C 1
ATOM 772 O O . ASP A 1 100 ? 12.225 -0.410 -7.872 1.00 91.81 100 ASP A O 1
ATOM 776 N N . VAL A 1 101 ? 11.243 -1.529 -6.194 1.00 91.12 101 VAL A N 1
ATOM 777 C CA . VAL A 1 101 ? 10.182 -0.533 -5.981 1.00 91.12 101 VAL A CA 1
ATOM 778 C C . VAL A 1 101 ? 10.768 0.811 -5.552 1.00 91.12 101 VAL A C 1
ATOM 780 O O . VAL A 1 101 ? 10.369 1.843 -6.086 1.00 91.12 101 VAL A O 1
ATOM 783 N N . GLU A 1 102 ? 11.733 0.835 -4.631 1.00 90.38 102 GLU A N 1
ATOM 784 C CA . GLU A 1 102 ? 12.403 2.077 -4.225 1.00 90.38 102 GLU A CA 1
ATOM 785 C C . GLU A 1 102 ? 13.119 2.765 -5.393 1.00 90.38 102 GLU A C 1
ATOM 787 O O . GLU A 1 102 ? 13.072 3.993 -5.517 1.00 90.38 102 GLU A O 1
ATOM 792 N N . ALA A 1 103 ? 13.765 1.989 -6.267 1.00 90.38 103 ALA A N 1
ATOM 793 C CA . ALA A 1 103 ? 14.389 2.513 -7.476 1.00 90.38 103 ALA A CA 1
ATOM 794 C C . ALA A 1 103 ? 13.351 3.088 -8.455 1.00 90.38 103 ALA A C 1
ATOM 796 O O . ALA A 1 103 ? 13.546 4.193 -8.968 1.00 90.38 103 ALA A O 1
ATOM 797 N N . GLY A 1 104 ? 12.235 2.384 -8.667 1.00 89.00 104 GLY A N 1
ATOM 798 C CA . GLY A 1 104 ? 11.145 2.823 -9.543 1.00 89.00 104 GLY A CA 1
ATOM 799 C C . GLY A 1 104 ? 10.428 4.076 -9.038 1.00 89.00 104 GLY A C 1
ATOM 800 O O . GLY A 1 104 ? 10.173 4.998 -9.815 1.00 89.00 104 GLY A O 1
ATOM 801 N N .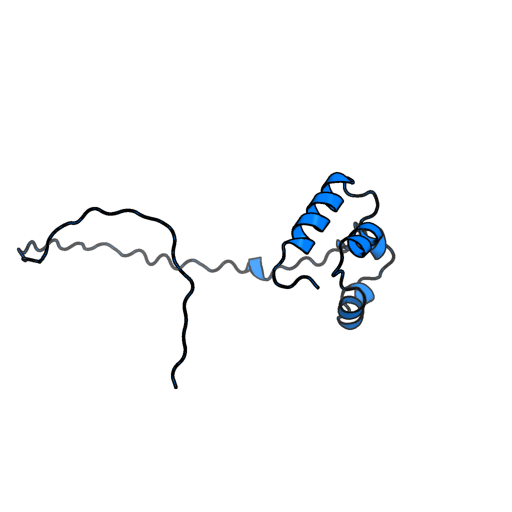 VAL A 1 105 ? 10.166 4.159 -7.730 1.00 87.31 105 VAL A N 1
ATOM 802 C CA . VAL A 1 105 ? 9.580 5.351 -7.099 1.00 87.31 105 VAL A CA 1
ATOM 803 C C . VAL A 1 105 ? 10.508 6.549 -7.306 1.00 87.31 105 VAL A C 1
ATOM 805 O O . VAL A 1 105 ? 10.071 7.558 -7.843 1.00 87.31 105 VAL A O 1
ATOM 808 N N . ARG A 1 106 ? 11.812 6.418 -7.027 1.00 86.38 106 ARG A N 1
ATOM 809 C CA . ARG A 1 106 ? 12.791 7.504 -7.233 1.00 86.38 106 ARG A CA 1
ATOM 810 C C . ARG A 1 106 ? 12.885 7.984 -8.687 1.00 86.38 106 ARG A C 1
ATOM 812 O O . ARG A 1 106 ? 13.170 9.152 -8.924 1.00 86.38 106 ARG A O 1
ATOM 819 N N . GLY A 1 107 ? 12.686 7.088 -9.652 1.00 83.94 107 GLY A N 1
ATOM 820 C CA . GLY A 1 107 ? 12.707 7.408 -11.082 1.00 83.94 107 GLY A CA 1
ATOM 821 C C . GLY A 1 107 ? 11.391 7.969 -11.631 1.00 83.94 107 GLY A C 1
ATOM 822 O O . GLY A 1 107 ? 11.337 8.344 -12.801 1.00 83.94 107 GLY A O 1
ATOM 823 N N . SER A 1 108 ? 10.326 8.011 -10.827 1.00 84.62 108 SER A N 1
ATOM 824 C CA . SER A 1 108 ? 9.008 8.454 -11.281 1.00 84.62 108 SER A CA 1
ATOM 825 C C . SER A 1 108 ? 8.919 9.983 -11.329 1.00 84.62 108 SER A C 1
ATOM 827 O O . SER A 1 108 ? 9.232 10.665 -10.360 1.00 84.62 108 SER A O 1
ATOM 829 N N . THR A 1 109 ? 8.412 10.531 -12.438 1.00 73.06 109 THR A N 1
ATOM 830 C CA . THR A 1 109 ? 8.301 11.981 -12.715 1.00 73.06 109 THR A CA 1
ATOM 831 C C . THR A 1 109 ? 7.415 12.761 -11.740 1.00 73.06 109 THR A C 1
ATOM 833 O O . THR A 1 109 ? 7.494 13.984 -11.702 1.00 73.06 109 THR A O 1
ATOM 836 N N . MET A 1 110 ? 6.577 12.067 -10.968 1.00 76.44 110 MET A N 1
ATOM 837 C CA . MET A 1 110 ? 5.683 12.644 -9.954 1.00 76.44 110 MET A CA 1
ATOM 838 C C . MET A 1 110 ? 5.976 12.102 -8.546 1.00 76.44 110 MET A C 1
ATOM 840 O O . MET A 1 110 ? 5.137 12.234 -7.655 1.00 76.44 110 MET A O 1
ATOM 844 N N . SER A 1 111 ? 7.126 11.452 -8.336 1.00 61.25 111 SER A N 1
ATOM 845 C CA . SER A 1 111 ? 7.539 11.071 -6.986 1.00 61.25 111 SER A CA 1
ATOM 846 C C . SER A 1 111 ? 7.992 12.310 -6.221 1.00 61.25 111 SER A C 1
ATOM 848 O O . SER A 1 111 ? 8.756 13.114 -6.752 1.00 61.25 111 SER A O 1
ATOM 850 N N . LEU A 1 112 ? 7.488 12.449 -4.992 1.00 55.38 112 LEU A N 1
ATOM 851 C CA . LEU A 1 112 ? 7.893 13.479 -4.029 1.00 55.38 112 LEU A CA 1
ATOM 852 C C . LEU A 1 112 ? 9.393 13.423 -3.724 1.00 55.38 112 LEU A C 1
ATOM 854 O O . LEU A 1 112 ? 9.930 12.291 -3.647 1.00 55.38 112 LEU A O 1
#

Foldseek 3Di:
DDDDDDDDDDDDDDDDDDDDDDDDDDDDPPPPPPPPPPPPPDPCVVVDDPDPVLLVWVQCVPPDPCLVPDPVNCVVLPDQDLVSVCVGRPPVDDPVVSVVVNVVLVPDPPRD

Radius of gyration: 27.75 Å; chains: 1; bounding box: 36×50×75 Å

Organism: NCBI:txid408172

Sequence (112 aa):
MAIDGSTSRCAAAEAGASMQNDACTEEAECTGVVEEQRTVLDDSHRDLRDDEFWRHIPAYAGLTADEFHDHRFQSRNCITSAGKLRDVLQGRVSDSFYADVEAGVRGSTMSL